Protein AF-A0A942V590-F1 (afdb_monomer_lite)

pLDDT: mean 90.45, std 13.0, range [32.16, 98.69]

Structure (mmCIF, N/CA/C/O backbone):
data_AF-A0A942V590-F1
#
_entry.id   AF-A0A942V590-F1
#
loop_
_atom_site.group_PDB
_atom_site.id
_atom_site.type_symbol
_atom_site.label_atom_id
_atom_site.label_alt_id
_atom_site.label_comp_id
_atom_site.label_asym_id
_atom_site.label_entity_id
_atom_site.label_seq_id
_atom_site.pdbx_PDB_ins_code
_atom_site.Cartn_x
_atom_site.Cartn_y
_atom_site.Cartn_z
_atom_site.occupancy
_atom_site.B_iso_or_equiv
_atom_site.auth_seq_id
_atom_site.auth_comp_id
_atom_site.auth_asym_id
_atom_site.auth_atom_id
_atom_site.pdbx_PDB_model_num
ATOM 1 N N . MET A 1 1 ? -21.411 -14.685 -6.369 1.00 32.16 1 MET A N 1
ATOM 2 C CA . MET A 1 1 ? -21.732 -13.804 -5.230 1.00 32.16 1 MET A CA 1
ATOM 3 C C . MET A 1 1 ? -21.133 -12.461 -5.570 1.00 32.16 1 MET A C 1
ATOM 5 O O . MET A 1 1 ? -19.947 -12.415 -5.853 1.00 32.16 1 MET A O 1
ATOM 9 N N . THR A 1 2 ? -21.955 -11.429 -5.713 1.00 33.41 2 THR A N 1
ATOM 10 C CA . THR A 1 2 ? -21.503 -10.103 -6.139 1.00 33.41 2 THR A CA 1
ATOM 11 C C . THR A 1 2 ? -20.815 -9.456 -4.945 1.00 33.41 2 THR A C 1
ATOM 13 O O . THR A 1 2 ? -21.489 -9.086 -3.987 1.00 33.41 2 THR A O 1
ATOM 16 N N . THR A 1 3 ? -19.487 -9.381 -4.955 1.00 43.12 3 THR A N 1
ATOM 17 C CA . THR A 1 3 ? -18.746 -8.494 -4.058 1.00 43.12 3 THR A CA 1
ATOM 18 C C . THR A 1 3 ? -19.270 -7.086 -4.317 1.00 43.12 3 THR A C 1
ATOM 20 O O . THR A 1 3 ? -19.118 -6.532 -5.406 1.00 43.12 3 THR A O 1
ATOM 23 N N . SER A 1 4 ? -20.014 -6.543 -3.354 1.00 47.03 4 SER A N 1
ATOM 24 C CA . SER A 1 4 ? -20.392 -5.137 -3.371 1.00 47.03 4 SER A CA 1
ATOM 25 C C . SER A 1 4 ? -19.093 -4.346 -3.349 1.00 47.03 4 SER A C 1
ATOM 27 O O . SER A 1 4 ? -18.394 -4.377 -2.340 1.00 47.03 4 SER A O 1
ATOM 29 N N . ARG A 1 5 ? -18.752 -3.680 -4.458 1.00 58.62 5 ARG A N 1
ATOM 30 C CA . ARG A 1 5 ? -17.645 -2.719 -4.488 1.00 58.62 5 ARG A CA 1
ATOM 31 C C . ARG A 1 5 ? -17.869 -1.733 -3.345 1.00 58.62 5 ARG A C 1
ATOM 33 O O . ARG A 1 5 ? -18.969 -1.187 -3.218 1.00 58.62 5 ARG A O 1
ATOM 40 N N . LEU A 1 6 ? -16.881 -1.583 -2.472 1.00 59.19 6 LEU A N 1
ATOM 41 C CA . LEU A 1 6 ? -16.972 -0.638 -1.368 1.00 59.19 6 LEU A CA 1
ATOM 42 C C . LEU A 1 6 ? -17.036 0.770 -1.956 1.00 59.19 6 LEU A C 1
ATOM 44 O O . LEU A 1 6 ? -16.350 1.075 -2.929 1.00 59.19 6 LEU A O 1
ATOM 48 N N . SER A 1 7 ? -17.887 1.630 -1.399 1.00 69.44 7 SER A N 1
ATOM 49 C CA . SER A 1 7 ? -17.824 3.042 -1.755 1.00 69.44 7 SER A CA 1
ATOM 50 C C . SER A 1 7 ? -16.523 3.616 -1.197 1.00 69.44 7 SER A C 1
ATOM 52 O O . SER A 1 7 ? -16.261 3.488 -0.002 1.00 69.44 7 SER A O 1
ATOM 54 N N . ASN A 1 8 ? -15.727 4.269 -2.047 1.00 75.00 8 ASN A N 1
ATOM 55 C CA . ASN A 1 8 ? -14.431 4.847 -1.664 1.00 75.00 8 ASN A CA 1
ATOM 56 C C . ASN A 1 8 ? -14.540 5.739 -0.410 1.00 75.00 8 ASN A C 1
ATOM 58 O O . ASN A 1 8 ? -13.686 5.686 0.465 1.00 75.00 8 ASN A O 1
ATOM 62 N N . ASN A 1 9 ? -15.653 6.469 -0.260 1.00 73.69 9 ASN A N 1
ATOM 63 C CA . ASN A 1 9 ? -15.906 7.352 0.886 1.00 73.69 9 ASN A CA 1
ATOM 64 C C . ASN A 1 9 ? -16.114 6.624 2.227 1.00 73.69 9 ASN A C 1
ATOM 66 O O . ASN A 1 9 ? -16.055 7.263 3.278 1.00 73.69 9 ASN A O 1
ATOM 70 N N . ASN A 1 10 ? -16.406 5.321 2.207 1.00 88.56 10 ASN A N 1
ATOM 71 C CA . ASN A 1 10 ? -16.631 4.527 3.413 1.00 88.56 10 ASN A CA 1
ATOM 72 C C . ASN A 1 10 ? -15.417 3.671 3.796 1.00 88.56 10 ASN A C 1
ATOM 74 O O . ASN A 1 10 ? -15.514 2.899 4.743 1.00 88.56 10 ASN A O 1
ATOM 78 N N . MET A 1 11 ? -14.304 3.771 3.068 1.00 94.00 11 MET A N 1
ATOM 79 C CA . MET A 1 11 ? -13.086 3.000 3.307 1.00 94.00 11 MET A CA 1
ATOM 80 C C . MET A 1 11 ? -12.015 3.870 3.973 1.00 94.00 11 MET A C 1
ATOM 82 O O . MET A 1 11 ? -11.860 5.036 3.611 1.00 94.00 11 MET A O 1
ATOM 86 N N . VAL A 1 12 ? -11.277 3.289 4.920 1.00 96.88 12 VAL A N 1
ATOM 87 C CA . VAL A 1 12 ? -10.066 3.877 5.510 1.00 96.88 12 VAL A CA 1
ATOM 88 C C . VAL A 1 12 ? -8.950 2.842 5.465 1.00 96.88 12 VAL A C 1
ATOM 90 O O . VAL A 1 12 ? -9.126 1.719 5.943 1.00 96.88 12 VAL A O 1
ATOM 93 N N . VAL A 1 13 ? -7.814 3.221 4.890 1.00 97.75 13 VAL A N 1
ATOM 94 C CA . VAL A 1 13 ? -6.638 2.364 4.713 1.00 97.75 13 VAL A CA 1
ATOM 95 C C . VAL A 1 13 ? -5.568 2.707 5.749 1.00 97.75 13 VAL A C 1
ATOM 97 O O . VAL A 1 13 ? -5.315 3.879 6.016 1.00 97.75 13 VAL A O 1
ATOM 100 N N . PHE A 1 14 ? -4.911 1.690 6.300 1.00 97.81 14 PHE A N 1
ATOM 101 C CA . PHE A 1 14 ? -3.768 1.819 7.205 1.00 97.81 14 PHE A CA 1
ATOM 102 C C . PHE A 1 14 ? -2.547 1.140 6.583 1.00 97.81 14 PHE A C 1
ATOM 104 O O . PHE A 1 14 ? -2.557 -0.077 6.370 1.00 97.81 14 PHE A O 1
ATOM 111 N N . ALA A 1 15 ? -1.522 1.936 6.274 1.00 96.62 15 ALA A N 1
ATOM 112 C CA . ALA A 1 15 ? -0.332 1.495 5.554 1.00 96.62 15 ALA A CA 1
ATOM 113 C C . ALA A 1 15 ? 0.738 0.903 6.489 1.00 96.62 15 ALA A C 1
ATOM 115 O O . ALA A 1 15 ? 1.098 1.501 7.512 1.00 96.62 15 ALA A O 1
ATOM 116 N N . GLY A 1 16 ? 1.233 -0.276 6.112 1.00 93.88 16 GLY A N 1
ATOM 117 C CA . GLY A 1 16 ? 2.413 -0.943 6.656 1.00 93.88 16 GLY A CA 1
ATOM 118 C C . GLY A 1 16 ? 3.689 -0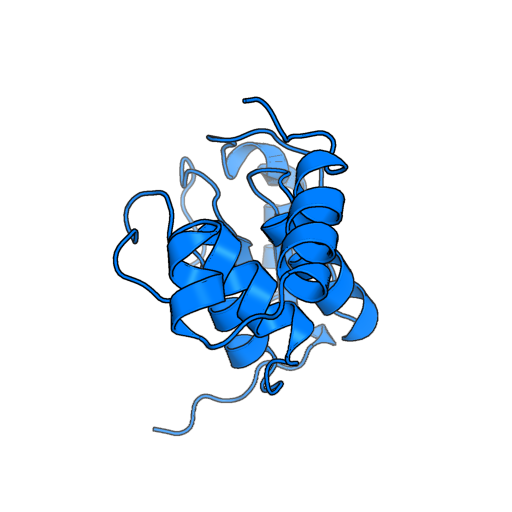.577 5.895 1.00 93.88 16 GLY A C 1
ATOM 119 O O . GLY A 1 16 ? 3.830 0.558 5.455 1.00 93.88 16 GLY A O 1
ATOM 120 N N . GLY A 1 17 ? 4.622 -1.528 5.790 1.00 88.94 17 GLY A N 1
ATOM 121 C CA . GLY A 1 17 ? 6.001 -1.343 5.312 1.00 88.94 17 GLY A CA 1
ATOM 122 C C . GLY A 1 17 ? 6.191 -0.327 4.176 1.00 88.94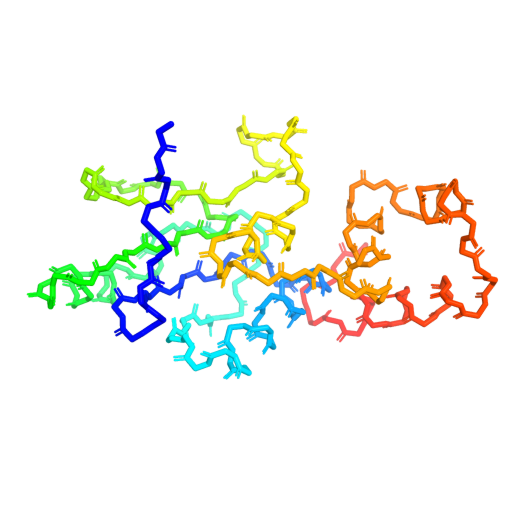 17 GLY A C 1
ATOM 123 O O . GLY A 1 17 ? 5.606 -0.445 3.113 1.00 88.94 17 GLY A O 1
ATOM 124 N N . TYR A 1 18 ? 7.038 0.680 4.402 1.00 88.56 18 TYR A N 1
ATOM 125 C CA . TYR A 1 18 ? 7.177 1.833 3.505 1.00 88.56 18 TYR A CA 1
ATOM 126 C C . TYR A 1 18 ? 8.181 1.639 2.350 1.00 88.56 18 TYR A C 1
ATOM 128 O O . TYR A 1 18 ? 9.205 2.327 2.272 1.00 88.56 18 TYR A O 1
ATOM 136 N N . ASP A 1 19 ? 7.918 0.690 1.458 1.00 91.56 19 ASP A N 1
ATOM 137 C CA . ASP A 1 19 ? 8.726 0.439 0.258 1.00 91.56 19 ASP A CA 1
ATOM 138 C C . ASP A 1 19 ? 8.109 1.024 -1.030 1.00 91.56 19 ASP A C 1
ATOM 140 O O . ASP A 1 19 ? 7.200 1.858 -0.987 1.00 91.56 19 ASP A O 1
ATOM 144 N N . GLY A 1 20 ? 8.644 0.647 -2.196 1.00 93.56 20 GLY A N 1
ATOM 145 C CA . GLY A 1 20 ? 8.144 1.121 -3.482 1.00 93.56 20 GLY A CA 1
ATOM 146 C C . GLY A 1 20 ? 6.725 0.670 -3.815 1.00 93.56 20 GLY A C 1
ATOM 147 O O . GLY A 1 20 ? 6.000 1.440 -4.450 1.00 93.56 20 GLY A O 1
ATOM 148 N N . GLU A 1 21 ? 6.317 -0.536 -3.408 1.00 95.75 21 GLU A N 1
ATOM 149 C CA . GLU A 1 21 ? 4.941 -0.999 -3.608 1.00 95.75 21 GLU A CA 1
ATOM 150 C C . GLU A 1 21 ? 3.985 -0.154 -2.767 1.00 95.75 21 GLU A C 1
ATOM 152 O O . GLU A 1 21 ? 2.999 0.371 -3.295 1.00 95.75 21 GLU A O 1
ATOM 157 N N . MET A 1 22 ? 4.310 0.059 -1.491 1.00 96.12 22 MET A N 1
ATOM 158 C CA . MET A 1 22 ? 3.466 0.836 -0.587 1.00 96.12 22 MET A CA 1
ATOM 159 C C . MET A 1 22 ? 3.320 2.294 -1.029 1.00 96.12 22 MET A C 1
ATOM 161 O O . MET A 1 22 ? 2.218 2.842 -0.986 1.00 96.12 22 MET A O 1
ATOM 165 N N . VAL A 1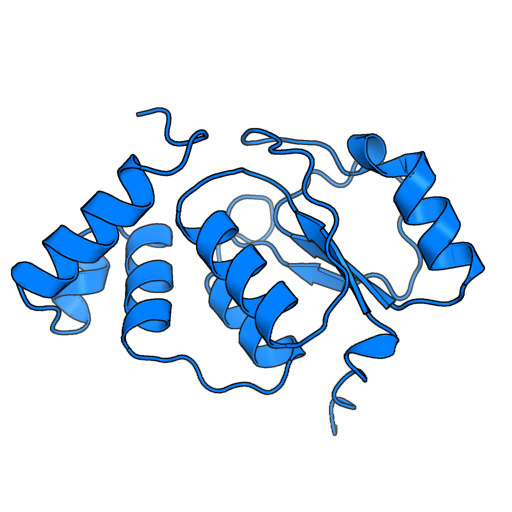 23 ? 4.391 2.922 -1.525 1.00 96.19 23 VAL A N 1
ATOM 166 C CA . VAL A 1 23 ? 4.319 4.280 -2.097 1.00 96.19 23 VAL A CA 1
ATOM 167 C C . VAL A 1 23 ? 3.318 4.343 -3.256 1.00 96.19 23 VAL A C 1
ATOM 169 O O . VAL A 1 23 ? 2.524 5.282 -3.340 1.00 96.19 23 VAL A O 1
ATOM 172 N N . GLU A 1 24 ? 3.313 3.346 -4.141 1.00 97.56 24 GLU A N 1
ATOM 173 C CA . GLU A 1 24 ? 2.355 3.288 -5.248 1.00 97.56 24 GLU A CA 1
ATOM 174 C C . GLU A 1 24 ? 0.923 3.022 -4.750 1.00 97.56 24 GLU A C 1
ATOM 176 O O . GLU A 1 24 ? -0.016 3.661 -5.227 1.00 97.56 24 GLU A O 1
ATOM 181 N N . ILE A 1 25 ? 0.739 2.153 -3.751 1.00 97.75 25 ILE A N 1
ATOM 182 C CA . ILE A 1 25 ? -0.559 1.925 -3.090 1.00 97.75 25 ILE A CA 1
ATOM 183 C C . ILE A 1 25 ? -1.114 3.225 -2.499 1.00 97.75 25 ILE A C 1
ATOM 185 O O . ILE A 1 25 ? -2.299 3.525 -2.664 1.00 97.75 25 ILE A O 1
ATOM 189 N N . ILE A 1 26 ? -0.269 4.020 -1.841 1.00 96.88 26 ILE A N 1
ATOM 190 C CA . ILE A 1 26 ? -0.666 5.307 -1.267 1.00 96.88 26 ILE A CA 1
ATOM 191 C C . ILE A 1 26 ? -1.153 6.259 -2.361 1.00 96.88 26 ILE A C 1
ATOM 193 O O . ILE A 1 26 ? -2.225 6.853 -2.213 1.00 96.88 26 ILE A O 1
ATOM 197 N N . ASN A 1 27 ? -0.425 6.354 -3.477 1.00 97.06 27 ASN A N 1
ATOM 198 C CA . ASN A 1 27 ? -0.835 7.170 -4.621 1.00 97.06 27 ASN A CA 1
ATOM 199 C C . ASN A 1 27 ? -2.191 6.710 -5.182 1.00 97.06 27 ASN A C 1
ATOM 201 O O . ASN A 1 27 ? -3.078 7.538 -5.387 1.00 97.06 27 ASN A O 1
ATOM 205 N N . ILE A 1 28 ? -2.391 5.397 -5.354 1.00 97.31 28 ILE A N 1
ATOM 206 C CA . ILE A 1 28 ? -3.660 4.816 -5.824 1.00 97.31 28 ILE A CA 1
ATOM 207 C C . ILE A 1 28 ? -4.822 5.219 -4.909 1.00 97.31 28 ILE A C 1
ATOM 209 O O . ILE A 1 28 ? -5.862 5.671 -5.394 1.00 97.31 28 ILE A O 1
ATOM 213 N N . CYS A 1 29 ? -4.658 5.080 -3.591 1.00 96.69 29 CYS A N 1
ATOM 214 C CA . CYS A 1 29 ? -5.686 5.450 -2.619 1.00 96.69 29 CYS A CA 1
ATOM 215 C C . CYS A 1 29 ? -6.025 6.944 -2.700 1.00 96.69 29 CYS A C 1
ATOM 217 O O . CYS A 1 29 ? -7.202 7.305 -2.769 1.00 96.69 29 CYS A O 1
ATOM 219 N N . GLN A 1 30 ? -5.011 7.810 -2.761 1.00 95.62 30 GLN A N 1
ATOM 220 C CA . GLN A 1 30 ? -5.198 9.260 -2.857 1.00 95.62 30 GLN A CA 1
ATOM 221 C C . GLN A 1 30 ? -5.916 9.669 -4.150 1.00 95.62 30 GLN A C 1
ATOM 223 O O . GLN A 1 30 ? -6.868 10.451 -4.104 1.00 95.62 30 GLN A O 1
ATOM 228 N N . GLU A 1 31 ? -5.515 9.114 -5.296 1.00 95.56 31 GLU A N 1
ATOM 229 C CA . GLU A 1 31 ? -6.153 9.374 -6.593 1.00 95.56 31 GLU A CA 1
ATOM 230 C C . GLU A 1 31 ? -7.605 8.877 -6.639 1.00 95.56 31 GLU A C 1
ATOM 232 O O . GLU A 1 31 ? -8.473 9.526 -7.227 1.00 95.56 31 GLU A O 1
ATOM 237 N N . ALA A 1 32 ? -7.891 7.753 -5.977 1.00 94.25 32 ALA A N 1
ATOM 238 C CA . ALA A 1 32 ? -9.236 7.197 -5.856 1.00 94.25 32 ALA A CA 1
ATOM 239 C C . ALA A 1 32 ? -10.116 7.922 -4.817 1.00 94.25 32 ALA A C 1
ATOM 241 O O . ALA A 1 32 ? -11.306 7.605 -4.702 1.00 94.25 32 ALA A O 1
ATOM 242 N N . GLY A 1 33 ? -9.566 8.883 -4.066 1.00 94.69 33 GLY A N 1
ATOM 243 C CA . GLY A 1 33 ? -10.268 9.597 -2.997 1.00 94.69 33 GLY A CA 1
ATOM 244 C C . GLY A 1 33 ? -10.538 8.742 -1.755 1.00 94.69 33 GLY A C 1
ATOM 245 O O . GLY A 1 33 ? -11.504 8.998 -1.037 1.00 94.69 33 GLY A O 1
ATOM 246 N N . VAL A 1 34 ? -9.723 7.712 -1.526 1.00 95.81 34 VAL A N 1
ATOM 247 C CA . VAL A 1 34 ? -9.768 6.851 -0.341 1.00 95.81 34 VAL A CA 1
ATOM 248 C C . VAL A 1 34 ? -8.899 7.461 0.749 1.00 95.81 34 VAL A C 1
ATOM 250 O O . VAL A 1 34 ? -7.756 7.854 0.515 1.00 95.81 34 VAL A O 1
ATOM 253 N N . GLU A 1 35 ? -9.447 7.538 1.957 1.00 96.38 35 GLU A N 1
ATOM 254 C CA . GLU A 1 35 ? -8.709 7.996 3.127 1.00 96.38 35 GLU A CA 1
ATOM 255 C C . GLU A 1 35 ? -7.635 6.971 3.502 1.00 96.38 35 GLU A C 1
ATOM 257 O O . GLU A 1 35 ? -7.923 5.780 3.637 1.00 96.38 35 GLU A O 1
ATOM 262 N N . ILE A 1 36 ? -6.396 7.432 3.667 1.00 97.19 36 ILE A N 1
ATOM 263 C CA . ILE A 1 36 ? -5.257 6.583 4.009 1.00 97.19 36 ILE A CA 1
ATOM 264 C C . ILE A 1 36 ? -4.416 7.218 5.113 1.00 97.19 36 ILE A C 1
ATOM 266 O O . ILE A 1 36 ? -4.027 8.384 5.028 1.00 97.19 36 ILE A O 1
ATOM 270 N N . PHE A 1 37 ? -4.128 6.425 6.141 1.00 97.56 37 PHE A N 1
ATOM 271 C CA . PHE A 1 37 ? -3.175 6.738 7.191 1.00 97.56 37 PHE A CA 1
ATOM 272 C C . PHE A 1 37 ? -1.846 6.064 6.886 1.00 97.56 37 PHE A C 1
ATOM 274 O O . PHE A 1 37 ? -1.743 4.838 6.838 1.00 97.56 37 PHE A O 1
ATOM 281 N N . ASP A 1 38 ? -0.829 6.897 6.724 1.00 95.38 38 ASP A N 1
ATOM 282 C CA . ASP A 1 38 ? 0.537 6.489 6.463 1.00 95.38 38 ASP A CA 1
ATOM 283 C C . ASP A 1 38 ? 1.475 7.233 7.422 1.00 95.38 38 ASP A C 1
ATOM 285 O O . ASP A 1 38 ? 1.702 8.439 7.314 1.00 95.38 38 ASP A O 1
ATOM 289 N N . LYS A 1 39 ? 1.983 6.504 8.419 1.00 94.94 39 LYS A N 1
ATOM 290 C CA . LYS A 1 39 ? 2.977 6.986 9.392 1.00 94.94 39 LYS A CA 1
ATOM 291 C C . LYS A 1 39 ? 4.417 6.711 8.935 1.00 94.94 39 LYS A C 1
ATOM 293 O O . LYS A 1 39 ? 5.332 6.834 9.751 1.00 94.94 39 LYS A O 1
ATOM 298 N N . HIS A 1 40 ? 4.621 6.340 7.667 1.00 91.38 40 HIS A N 1
ATOM 299 C CA . HIS A 1 40 ? 5.902 5.927 7.089 1.00 91.38 40 HIS A CA 1
ATOM 300 C C . HIS A 1 40 ? 6.553 4.798 7.904 1.00 91.38 40 HIS A C 1
ATOM 302 O O . HIS A 1 40 ? 7.735 4.854 8.262 1.00 91.38 40 HIS A O 1
ATOM 308 N N . LEU A 1 41 ? 5.755 3.799 8.290 1.00 91.31 41 LEU A N 1
ATOM 309 C CA . LEU A 1 41 ? 6.224 2.730 9.164 1.00 91.31 41 LEU A CA 1
ATOM 310 C C . LEU A 1 41 ? 7.112 1.745 8.391 1.00 91.31 41 LEU A C 1
ATOM 312 O O . LEU A 1 41 ? 6.869 1.424 7.232 1.00 91.31 41 LEU A O 1
ATOM 316 N N . GLY A 1 42 ? 8.167 1.255 9.040 1.00 89.00 42 GLY A N 1
ATOM 317 C CA . GLY A 1 42 ? 9.047 0.244 8.451 1.00 89.00 42 GLY A CA 1
ATOM 318 C C . GLY A 1 42 ? 8.417 -1.152 8.411 1.00 89.00 42 GLY A C 1
ATOM 319 O O . GLY A 1 42 ? 7.358 -1.399 8.986 1.00 89.00 42 GLY A O 1
ATOM 320 N N . TRP A 1 43 ? 9.114 -2.090 7.772 1.00 88.69 43 TRP A N 1
ATOM 321 C CA . TRP A 1 43 ? 8.734 -3.504 7.752 1.00 88.69 43 TRP A CA 1
ATOM 322 C C . TRP A 1 43 ? 8.523 -4.089 9.157 1.00 88.69 43 TRP A C 1
ATOM 324 O O . TRP A 1 43 ? 9.315 -3.847 10.071 1.00 88.69 43 TRP A O 1
ATOM 334 N N . GLY A 1 44 ? 7.455 -4.878 9.317 1.00 88.25 44 GLY A N 1
ATOM 335 C CA . GLY A 1 44 ? 7.054 -5.465 10.602 1.00 88.25 44 GLY A CA 1
ATOM 336 C C . GLY A 1 44 ? 6.277 -4.514 11.521 1.00 88.25 44 GLY A C 1
ATOM 337 O O . GLY A 1 44 ? 6.115 -4.806 12.706 1.00 88.25 44 GLY A O 1
ATOM 338 N N . ALA A 1 45 ? 5.811 -3.376 11.000 1.00 91.88 45 ALA A N 1
ATOM 339 C CA . ALA A 1 45 ? 4.967 -2.443 11.730 1.00 91.88 45 ALA A CA 1
ATOM 340 C C . ALA A 1 45 ? 3.669 -3.091 12.225 1.00 91.88 45 ALA A C 1
ATOM 342 O O . ALA A 1 45 ? 3.038 -3.877 11.524 1.00 91.88 45 ALA A O 1
ATOM 343 N N . ALA A 1 46 ? 3.266 -2.727 13.437 1.00 95.38 46 ALA A N 1
ATOM 344 C CA . ALA A 1 46 ? 2.094 -3.275 14.099 1.00 95.38 46 ALA A CA 1
ATOM 345 C C . ALA A 1 46 ? 0.850 -2.407 13.871 1.00 95.38 46 ALA A C 1
ATOM 347 O O . ALA A 1 46 ? 0.941 -1.177 13.857 1.00 95.38 46 ALA A O 1
ATOM 348 N N . ALA A 1 47 ? -0.321 -3.033 13.753 1.00 96.50 47 ALA A N 1
ATOM 349 C CA . ALA A 1 47 ? -1.599 -2.338 13.615 1.00 96.50 47 ALA A CA 1
ATOM 350 C C . ALA A 1 47 ? -1.891 -1.423 14.820 1.00 96.50 47 ALA A C 1
ATOM 352 O O . ALA A 1 47 ? -2.459 -0.342 14.649 1.00 96.50 47 ALA A O 1
ATOM 353 N N . SER A 1 48 ? -1.427 -1.781 16.023 1.00 97.00 48 SER A N 1
ATOM 354 C CA . SER A 1 48 ? -1.516 -0.932 17.221 1.00 97.00 48 SER A CA 1
ATOM 355 C C . SER A 1 48 ? -0.875 0.454 17.071 1.00 97.00 48 SER A C 1
ATOM 357 O O . SER A 1 48 ? -1.284 1.387 17.773 1.00 97.00 48 SER A O 1
ATOM 359 N N . ALA A 1 49 ? 0.058 0.639 16.127 1.00 97.19 49 ALA A N 1
ATOM 360 C CA . ALA A 1 49 ? 0.638 1.945 15.806 1.00 97.19 49 ALA A CA 1
ATOM 361 C C . ALA A 1 49 ? -0.406 2.959 15.298 1.00 97.19 49 ALA A C 1
ATOM 363 O O . ALA A 1 49 ? -0.160 4.166 15.358 1.00 97.19 49 ALA A O 1
ATOM 364 N N . TYR A 1 50 ? -1.571 2.487 14.843 1.00 97.44 50 TYR A N 1
ATOM 365 C CA . TYR A 1 50 ? -2.713 3.295 14.406 1.00 97.44 50 TYR A CA 1
ATOM 366 C C . TYR A 1 50 ? -3.931 3.175 15.338 1.00 97.44 50 TYR A C 1
ATOM 368 O O . TYR A 1 50 ? -5.056 3.426 14.921 1.00 97.44 50 TYR A O 1
ATOM 376 N N . SER A 1 51 ? -3.753 2.738 16.588 1.00 95.50 51 SER A N 1
ATOM 377 C CA . SER A 1 51 ? -4.874 2.415 17.491 1.00 95.50 51 SER A CA 1
ATOM 378 C C . SER A 1 51 ? -5.910 3.538 17.651 1.00 95.50 51 SER A C 1
ATOM 380 O O . SER A 1 51 ? -7.109 3.257 17.658 1.00 95.50 51 SER A O 1
ATOM 382 N N . GLU A 1 52 ? -5.476 4.797 17.735 1.00 96.31 52 GLU A N 1
ATOM 383 C CA . GLU A 1 52 ? -6.377 5.951 17.836 1.00 96.31 52 GLU A CA 1
ATOM 384 C C . GLU A 1 52 ? -7.171 6.166 16.540 1.00 96.31 52 GLU A C 1
ATOM 386 O O . GLU A 1 52 ? -8.393 6.329 16.572 1.00 96.31 52 GLU A O 1
ATOM 391 N N . GLU A 1 53 ? -6.496 6.111 15.393 1.00 97.25 53 GLU A N 1
ATOM 392 C CA . GLU A 1 53 ? -7.103 6.317 14.079 1.00 97.25 53 GLU A CA 1
ATOM 393 C C . GLU A 1 53 ? -8.054 5.172 13.695 1.00 97.25 53 GLU A C 1
ATOM 395 O O . GLU A 1 53 ? -9.135 5.407 13.152 1.00 97.25 53 GLU A O 1
ATOM 400 N N . ILE A 1 54 ? -7.702 3.933 14.048 1.00 96.69 54 ILE A N 1
ATOM 401 C CA . ILE A 1 54 ? -8.560 2.755 13.879 1.00 96.69 54 ILE A CA 1
ATOM 402 C C . ILE A 1 54 ? -9.826 2.906 14.720 1.00 96.69 54 ILE A C 1
ATOM 404 O O . ILE A 1 54 ? -10.928 2.711 14.207 1.00 96.69 54 ILE A O 1
ATOM 408 N N . ALA A 1 55 ? -9.693 3.274 15.999 1.00 95.25 55 ALA A N 1
ATOM 409 C CA . ALA A 1 55 ? -10.843 3.457 16.878 1.00 95.25 55 ALA A CA 1
ATOM 410 C C . ALA A 1 55 ? -11.794 4.543 16.348 1.00 95.25 55 ALA A C 1
ATOM 412 O O . ALA A 1 55 ? -13.013 4.351 16.366 1.00 95.25 55 ALA A O 1
ATOM 413 N N . ALA A 1 56 ? -11.250 5.645 15.823 1.00 96.06 56 ALA A N 1
ATOM 414 C CA . ALA A 1 56 ? -12.033 6.698 15.184 1.00 96.06 56 ALA A CA 1
ATOM 415 C C . ALA A 1 56 ? -12.784 6.176 13.946 1.00 96.06 56 ALA A C 1
ATOM 417 O O . ALA A 1 56 ? -14.011 6.283 13.892 1.00 96.06 56 ALA A O 1
ATOM 418 N N . ALA A 1 57 ? -12.090 5.522 13.008 1.00 95.38 57 ALA A N 1
ATOM 419 C CA . ALA A 1 57 ? -12.699 4.973 11.795 1.00 95.38 57 ALA A CA 1
ATOM 420 C C . ALA A 1 57 ? -13.809 3.949 12.104 1.00 95.38 57 ALA A C 1
ATOM 422 O O . ALA A 1 57 ? -14.891 3.993 11.513 1.00 95.38 57 ALA A O 1
ATOM 423 N N . VAL A 1 58 ? -13.581 3.065 13.080 1.00 93.94 58 VAL A N 1
ATOM 424 C CA . VAL A 1 58 ? -14.583 2.088 13.536 1.00 93.94 58 VAL A CA 1
ATOM 425 C C . VAL A 1 58 ? -15.795 2.784 14.155 1.00 93.94 58 VAL A C 1
ATOM 427 O O . VAL A 1 58 ? -16.928 2.394 13.875 1.00 93.94 58 VAL A O 1
ATOM 430 N N . SER A 1 59 ? -15.591 3.840 14.951 1.00 94.25 59 SER A N 1
ATOM 431 C CA . SER A 1 59 ? -16.693 4.609 15.548 1.00 94.25 59 SER A CA 1
ATOM 432 C C . SER A 1 59 ? -17.570 5.319 14.507 1.00 94.25 59 SER A C 1
ATOM 434 O O . SER A 1 59 ? -18.768 5.501 14.725 1.00 94.25 59 SER A O 1
ATOM 436 N N . GLU A 1 60 ? -16.997 5.647 13.349 1.00 93.88 60 GLU A N 1
ATOM 437 C CA . GLU A 1 60 ? -17.696 6.211 12.191 1.00 93.88 60 GLU A CA 1
ATOM 438 C C . GLU A 1 60 ? -18.305 5.141 11.271 1.00 93.88 60 GLU A C 1
ATOM 440 O O . GLU A 1 60 ? -18.872 5.466 10.228 1.00 93.88 60 GLU A O 1
ATOM 445 N N . ASN A 1 61 ? -18.223 3.861 11.655 1.00 91.94 61 ASN A N 1
ATOM 446 C CA . ASN A 1 61 ? -18.708 2.719 10.881 1.00 91.94 61 ASN A CA 1
ATOM 447 C C . ASN A 1 61 ? -18.058 2.619 9.482 1.00 91.94 61 ASN A C 1
ATOM 449 O O . ASN A 1 61 ? -18.675 2.138 8.522 1.00 91.94 61 ASN A O 1
ATOM 453 N N . LYS A 1 62 ? -16.805 3.079 9.372 1.00 93.81 62 LYS A N 1
ATOM 454 C CA . LYS A 1 62 ? -15.978 2.934 8.172 1.00 93.81 62 LYS A CA 1
ATOM 455 C C . LYS A 1 62 ? -15.493 1.490 8.040 1.00 93.81 62 LYS A C 1
ATOM 457 O O . LYS A 1 62 ? -15.236 0.790 9.019 1.00 93.81 62 LYS A O 1
ATOM 462 N N . GLN A 1 63 ? -15.309 1.062 6.801 1.00 94.69 63 GLN A N 1
ATOM 463 C CA . GLN A 1 63 ? -14.614 -0.164 6.451 1.00 94.69 63 GLN A CA 1
ATOM 464 C C . GLN A 1 63 ? -13.104 0.056 6.580 1.00 94.69 63 GLN A C 1
ATOM 466 O O . GLN A 1 63 ? -12.502 0.741 5.754 1.00 94.69 63 GLN A O 1
ATOM 471 N N . VAL A 1 64 ? -12.495 -0.539 7.601 1.00 96.56 64 VAL A N 1
ATOM 472 C CA . VAL A 1 64 ? -11.043 -0.476 7.801 1.00 96.56 64 VAL A CA 1
ATOM 473 C C . VAL A 1 64 ? -10.329 -1.520 6.943 1.00 96.56 64 VAL A C 1
ATOM 475 O O . VAL A 1 64 ? -10.794 -2.662 6.822 1.00 96.56 64 VAL A O 1
ATOM 478 N N . VAL A 1 65 ? -9.216 -1.116 6.335 1.00 97.44 65 VAL A N 1
ATOM 479 C CA . VAL A 1 65 ? -8.348 -1.958 5.508 1.00 97.44 65 VAL A CA 1
ATOM 480 C C . VAL A 1 65 ? -6.918 -1.838 6.022 1.00 97.44 65 VAL A C 1
ATOM 482 O O . VAL A 1 65 ? -6.371 -0.741 6.087 1.00 97.44 65 VAL A O 1
ATOM 485 N N . PHE A 1 66 ? -6.313 -2.963 6.381 1.00 97.12 66 PHE A N 1
ATOM 486 C CA . 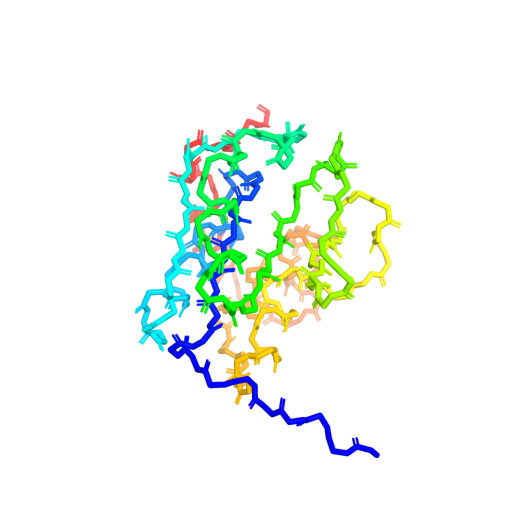PHE A 1 66 ? -4.933 -3.042 6.858 1.00 97.12 66 PHE A CA 1
ATOM 487 C C . PHE A 1 66 ? -4.056 -3.602 5.751 1.00 97.12 66 PHE A C 1
ATOM 489 O O . PHE A 1 66 ? -4.389 -4.655 5.209 1.00 97.12 66 PHE A O 1
ATOM 496 N N . ILE A 1 67 ? -2.956 -2.927 5.427 1.00 96.50 67 ILE A N 1
ATOM 497 C CA . ILE A 1 67 ? -2.027 -3.369 4.384 1.00 96.50 67 ILE A CA 1
ATOM 498 C C . ILE A 1 67 ? -0.681 -3.662 5.035 1.00 96.50 67 ILE A C 1
ATOM 500 O O . ILE A 1 67 ? -0.051 -2.748 5.553 1.00 96.50 67 ILE A O 1
ATOM 504 N N . GLU A 1 68 ? -0.263 -4.930 5.033 1.00 93.38 68 GLU A N 1
ATOM 505 C CA . GLU A 1 68 ? 1.074 -5.374 5.476 1.00 93.38 68 GLU A CA 1
ATOM 506 C C . GLU A 1 68 ? 1.456 -4.964 6.908 1.00 93.38 68 GLU A C 1
ATOM 508 O O . GLU A 1 68 ? 2.621 -4.721 7.235 1.00 93.38 68 GLU A O 1
ATOM 513 N N . LEU A 1 69 ? 0.457 -4.906 7.787 1.00 94.50 69 LEU A N 1
ATOM 514 C CA . LEU A 1 69 ? 0.632 -4.669 9.216 1.00 94.50 69 LEU A CA 1
ATOM 515 C C . LEU A 1 69 ? 0.582 -5.989 9.988 1.00 94.50 69 LEU A C 1
ATOM 517 O O . LEU A 1 69 ? -0.259 -6.849 9.727 1.00 94.50 69 LEU A O 1
ATOM 521 N N . ALA A 1 70 ? 1.432 -6.116 11.005 1.00 93.38 70 ALA A N 1
ATOM 522 C CA . ALA A 1 70 ? 1.299 -7.158 12.010 1.00 93.38 70 ALA A CA 1
ATOM 523 C C . ALA A 1 70 ? 0.029 -6.910 12.840 1.00 93.38 70 ALA A C 1
ATOM 525 O O . ALA A 1 70 ? -0.155 -5.839 13.419 1.00 93.38 70 ALA A O 1
ATOM 526 N N . LEU A 1 71 ? -0.857 -7.903 12.896 1.00 92.81 71 LEU A N 1
ATOM 527 C CA . LEU A 1 71 ? -2.168 -7.787 13.536 1.00 92.81 71 LEU A CA 1
ATOM 528 C C . LEU A 1 71 ? -2.065 -8.122 15.031 1.00 92.81 71 LEU A C 1
ATOM 530 O O . LEU A 1 71 ? -2.372 -9.230 15.464 1.00 92.81 71 LEU A O 1
ATOM 534 N N . ASP A 1 72 ? -1.592 -7.163 15.824 1.00 94.94 72 ASP A N 1
ATOM 535 C CA . ASP A 1 72 ? -1.341 -7.304 17.266 1.00 94.94 72 ASP A CA 1
ATOM 536 C C . ASP A 1 72 ? -2.494 -6.811 18.160 1.00 94.94 72 ASP A C 1
ATOM 538 O O . ASP A 1 72 ? -2.378 -6.773 19.386 1.00 94.94 72 ASP A O 1
ATOM 542 N N . ILE A 1 73 ? -3.617 -6.448 17.544 1.00 93.44 73 ILE A N 1
ATOM 543 C CA . ILE A 1 73 ? -4.841 -5.984 18.197 1.00 93.44 73 ILE A CA 1
ATOM 544 C C . ILE A 1 73 ? -6.040 -6.790 17.702 1.00 93.44 73 ILE A C 1
ATOM 546 O O . ILE A 1 73 ? -6.017 -7.373 16.617 1.00 93.44 73 ILE A O 1
ATOM 550 N N . GLU A 1 74 ? -7.112 -6.799 18.490 1.00 91.88 74 GLU A N 1
ATOM 551 C CA . GLU A 1 74 ? -8.389 -7.341 18.036 1.00 91.88 74 GLU A CA 1
ATOM 552 C C . GLU A 1 74 ? -8.959 -6.448 16.929 1.00 91.88 74 GLU A C 1
ATOM 554 O O . GLU A 1 74 ? -9.106 -5.235 17.095 1.00 91.88 74 GLU A O 1
ATOM 559 N N . LEU A 1 75 ? -9.245 -7.056 15.780 1.00 88.56 75 LEU A N 1
ATOM 560 C CA . LEU A 1 75 ? -9.786 -6.355 14.625 1.00 88.56 75 LEU A CA 1
ATOM 561 C C . LEU A 1 75 ? -11.316 -6.387 14.647 1.00 88.56 75 LEU A C 1
ATOM 563 O O . LEU A 1 75 ? -11.900 -7.380 15.087 1.00 88.56 75 LEU A O 1
ATOM 567 N N . PRO A 1 76 ? -11.987 -5.350 14.119 1.00 88.31 76 PRO A N 1
ATOM 568 C CA . PRO A 1 76 ? -13.422 -5.431 13.885 1.00 88.31 76 PRO A CA 1
ATOM 569 C C . PRO A 1 76 ? -13.726 -6.570 12.901 1.00 88.31 76 PRO A C 1
ATOM 571 O O . PRO A 1 76 ? -12.968 -6.792 11.960 1.00 88.31 76 PRO A O 1
ATOM 574 N N . GLU A 1 77 ? -14.855 -7.265 13.076 1.00 87.75 77 GLU A N 1
ATOM 575 C CA . GLU A 1 77 ? -15.228 -8.428 12.244 1.00 87.75 77 GLU A CA 1
ATOM 576 C C . GLU A 1 77 ? -15.266 -8.120 10.742 1.00 87.75 77 GLU A C 1
ATOM 578 O O . GLU A 1 77 ? -15.049 -9.000 9.911 1.00 87.75 77 GLU A O 1
ATOM 583 N N . THR A 1 78 ? -15.555 -6.870 10.385 1.00 89.44 78 THR A N 1
ATOM 584 C CA . THR A 1 78 ? -15.616 -6.426 8.995 1.00 89.44 78 THR A CA 1
ATOM 585 C C . THR A 1 78 ? -14.254 -6.069 8.418 1.00 89.44 78 THR A C 1
ATOM 587 O O . THR A 1 78 ? -14.194 -5.837 7.218 1.00 89.44 78 THR A O 1
ATOM 590 N N . ALA A 1 79 ? -13.176 -6.004 9.210 1.00 94.44 79 ALA A N 1
ATOM 591 C CA . ALA A 1 79 ? -11.850 -5.595 8.749 1.00 94.44 79 ALA A CA 1
ATOM 592 C C . ALA A 1 79 ? -11.387 -6.386 7.522 1.00 94.44 79 ALA A C 1
ATOM 594 O O . ALA A 1 79 ? -11.528 -7.607 7.448 1.00 94.44 79 ALA A O 1
ATOM 595 N N . ILE A 1 80 ? -10.769 -5.680 6.578 1.00 95.38 80 ILE A N 1
ATOM 596 C CA . ILE A 1 80 ? -10.105 -6.301 5.434 1.00 95.38 80 ILE A CA 1
ATOM 597 C C . ILE A 1 80 ? -8.605 -6.259 5.687 1.00 95.38 80 ILE A C 1
ATOM 599 O O . ILE A 1 80 ? -8.058 -5.218 6.040 1.00 95.38 80 ILE A O 1
ATOM 603 N N . VAL A 1 81 ? -7.945 -7.395 5.491 1.00 95.06 81 VAL A N 1
ATOM 604 C CA . VAL A 1 81 ? -6.490 -7.507 5.592 1.00 95.06 81 VAL A CA 1
ATOM 605 C C . VAL A 1 81 ? -5.933 -7.827 4.213 1.00 95.06 81 VAL A C 1
ATOM 607 O O . VAL A 1 81 ? -6.283 -8.851 3.616 1.00 95.06 81 VAL A O 1
ATOM 610 N N . VAL A 1 82 ? -5.071 -6.938 3.737 1.00 94.31 82 VAL A N 1
ATOM 611 C CA . VAL A 1 82 ? -4.257 -7.074 2.535 1.00 94.31 82 VAL A CA 1
ATOM 612 C C . VAL A 1 82 ? -2.836 -7.398 2.980 1.00 94.31 82 VAL A C 1
ATOM 614 O O . VAL A 1 82 ? -2.222 -6.653 3.738 1.00 94.31 82 VAL A O 1
ATOM 617 N N . ASP A 1 83 ? -2.332 -8.543 2.543 1.00 89.00 83 ASP A N 1
ATOM 618 C CA . ASP A 1 83 ? -0.977 -8.992 2.849 1.00 89.00 83 ASP A CA 1
ATOM 619 C C . ASP A 1 83 ? -0.518 -9.985 1.778 1.00 89.00 83 ASP A C 1
ATOM 621 O O . ASP A 1 83 ? -1.324 -10.777 1.266 1.00 89.00 83 ASP A O 1
ATOM 625 N N . HIS A 1 84 ? 0.774 -9.942 1.459 1.00 83.94 84 HIS A N 1
ATOM 626 C CA . HIS A 1 84 ? 1.476 -10.978 0.695 1.00 83.94 84 HIS A CA 1
ATOM 627 C C . HIS A 1 84 ? 2.949 -11.154 1.110 1.00 83.94 84 HIS A C 1
ATOM 629 O O . HIS A 1 84 ? 3.681 -11.904 0.473 1.00 83.94 84 HIS A O 1
ATOM 635 N N . HIS A 1 85 ? 3.380 -10.547 2.218 1.00 78.25 85 HIS A N 1
ATOM 636 C CA . HIS A 1 85 ? 4.744 -10.714 2.741 1.00 78.25 85 HIS A CA 1
ATOM 637 C C . HIS A 1 85 ? 4.787 -11.508 4.043 1.00 78.25 85 HIS A C 1
ATOM 639 O O . HIS A 1 85 ? 5.775 -12.189 4.319 1.00 78.25 85 HIS A O 1
ATOM 645 N N . ASN A 1 86 ? 3.713 -11.468 4.835 1.00 74.44 86 ASN A N 1
ATOM 646 C CA . ASN A 1 86 ? 3.666 -12.112 6.141 1.00 74.44 86 ASN A CA 1
ATOM 647 C C . ASN A 1 86 ? 2.953 -13.473 6.063 1.00 74.44 86 ASN A C 1
ATOM 649 O O . ASN A 1 86 ? 3.370 -14.394 5.352 1.00 74.44 86 ASN A O 1
ATOM 653 N N . GLU A 1 87 ? 1.863 -13.619 6.815 1.00 73.69 87 GLU A N 1
ATOM 654 C CA . GLU A 1 87 ? 1.091 -14.854 6.928 1.00 73.69 87 GLU A CA 1
ATOM 655 C C . GLU A 1 87 ? 0.429 -15.252 5.600 1.00 73.69 87 GLU A C 1
ATOM 657 O O . GLU A 1 87 ? 0.048 -16.411 5.420 1.00 73.69 87 GLU A O 1
ATOM 662 N N . MET A 1 88 ? 0.309 -14.313 4.654 1.00 76.50 88 MET A N 1
ATOM 663 C CA . MET A 1 88 ? -0.415 -14.498 3.397 1.00 76.50 88 MET A CA 1
ATOM 664 C C . MET A 1 88 ? 0.476 -14.486 2.150 1.00 76.50 88 MET A C 1
ATOM 666 O O . MET A 1 88 ? -0.014 -14.224 1.054 1.00 76.50 88 MET A O 1
ATOM 670 N N . SER A 1 89 ? 1.752 -14.857 2.279 1.00 76.19 89 SER A N 1
ATOM 671 C CA . SER A 1 89 ? 2.772 -14.822 1.210 1.00 76.19 89 SER 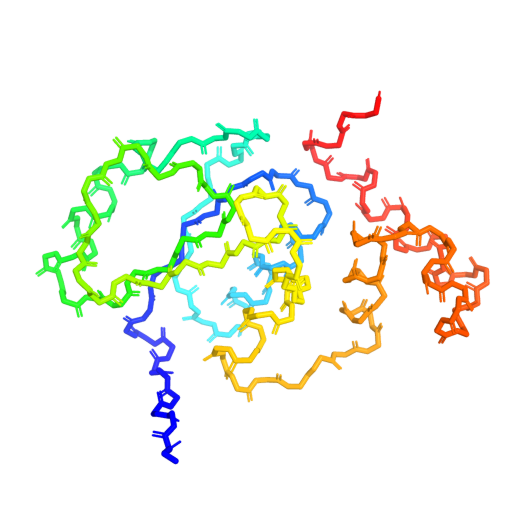A CA 1
ATOM 672 C C . SER A 1 89 ? 2.558 -15.683 -0.047 1.00 76.19 89 SER A C 1
ATOM 674 O O . SER A 1 89 ? 3.427 -15.786 -0.907 1.00 76.19 89 SER A O 1
ATOM 676 N N . GLY A 1 90 ? 1.375 -16.281 -0.201 1.00 76.31 90 GLY A N 1
ATOM 677 C CA . GLY A 1 90 ? 0.918 -16.922 -1.439 1.00 76.31 90 GLY A CA 1
ATOM 678 C C . GLY A 1 90 ? -0.163 -16.143 -2.198 1.00 76.31 90 GLY A C 1
ATOM 679 O O . GLY A 1 90 ? -0.711 -16.670 -3.169 1.00 76.31 90 GLY A O 1
ATOM 680 N N . ARG A 1 91 ? -0.541 -14.946 -1.734 1.00 85.69 91 ARG A N 1
ATOM 681 C CA . ARG A 1 91 ? -1.560 -14.096 -2.366 1.00 85.69 91 ARG A CA 1
ATOM 682 C C . ARG A 1 91 ? -0.963 -13.221 -3.474 1.00 85.69 91 ARG A C 1
ATOM 684 O O . ARG A 1 91 ? 0.254 -13.088 -3.552 1.00 85.69 91 ARG A O 1
ATOM 691 N N . PRO A 1 92 ? -1.801 -12.639 -4.356 1.00 91.62 92 PRO A N 1
ATOM 692 C CA . PRO A 1 92 ? -1.347 -11.581 -5.254 1.00 91.62 92 PRO A CA 1
ATOM 693 C C . PRO A 1 92 ? -0.694 -10.436 -4.472 1.00 91.62 92 PRO A C 1
ATOM 695 O O . PRO A 1 92 ? -1.087 -10.194 -3.333 1.00 91.62 92 PRO A O 1
ATOM 698 N N . ALA A 1 93 ? 0.221 -9.706 -5.112 1.00 95.56 93 ALA A N 1
ATOM 699 C CA . ALA A 1 93 ? 0.844 -8.510 -4.546 1.00 95.56 93 ALA A CA 1
ATOM 700 C C . ALA A 1 93 ? -0.192 -7.561 -3.919 1.00 95.56 93 ALA A C 1
ATOM 702 O O . ALA A 1 93 ? -1.316 -7.442 -4.436 1.00 95.56 93 ALA A O 1
ATOM 703 N N . SER A 1 94 ? 0.164 -6.893 -2.823 1.00 96.69 94 SER A N 1
ATOM 704 C CA . SER A 1 94 ? -0.746 -6.015 -2.076 1.00 96.69 94 SER A CA 1
ATOM 705 C C . SER A 1 94 ? -1.374 -4.945 -2.966 1.00 96.69 94 SER A C 1
ATOM 707 O O . SER A 1 94 ? -2.579 -4.696 -2.878 1.00 96.69 94 SER A O 1
ATOM 709 N N . ILE A 1 95 ? -0.616 -4.390 -3.912 1.00 97.56 95 ILE A N 1
ATOM 710 C CA . ILE A 1 95 ? -1.104 -3.407 -4.882 1.00 97.56 95 ILE A CA 1
ATOM 711 C C . ILE A 1 95 ? -2.239 -3.955 -5.751 1.00 97.56 95 ILE A C 1
ATOM 713 O O . ILE A 1 95 ? -3.210 -3.252 -6.031 1.00 97.56 95 ILE A O 1
ATOM 717 N N . LEU A 1 96 ? -2.167 -5.230 -6.143 1.00 97.50 96 LEU A N 1
ATOM 718 C CA . LEU A 1 96 ? -3.204 -5.872 -6.952 1.00 97.50 96 LEU A CA 1
ATOM 719 C C . LEU A 1 96 ? -4.456 -6.161 -6.122 1.00 97.50 96 LEU A C 1
ATOM 721 O O . LEU A 1 96 ? -5.566 -6.023 -6.632 1.00 97.50 96 LEU A O 1
ATOM 725 N N . GLN A 1 97 ? -4.289 -6.521 -4.846 1.00 97.06 97 GLN A N 1
ATOM 726 C CA . GLN A 1 97 ? -5.411 -6.685 -3.918 1.00 97.06 97 GLN A CA 1
ATOM 727 C C . GLN A 1 97 ? -6.136 -5.346 -3.695 1.00 97.06 97 GLN A C 1
ATOM 729 O O . GLN A 1 97 ? -7.363 -5.299 -3.748 1.00 97.06 97 GLN A O 1
ATOM 734 N N . VAL A 1 98 ? -5.398 -4.245 -3.510 1.00 96.56 98 VAL A N 1
ATOM 735 C CA . VAL A 1 98 ? -5.976 -2.896 -3.359 1.00 96.56 98 VAL A CA 1
ATOM 736 C C . VAL A 1 98 ? -6.734 -2.468 -4.613 1.00 96.56 98 VAL A C 1
ATOM 738 O O . VAL A 1 98 ? -7.868 -2.002 -4.514 1.00 96.56 98 VAL A O 1
ATOM 741 N N . LEU A 1 99 ? -6.157 -2.656 -5.801 1.00 96.56 99 LEU A N 1
ATOM 742 C CA . LEU A 1 99 ? -6.829 -2.313 -7.058 1.00 96.56 99 LEU A CA 1
ATOM 743 C C . LEU A 1 99 ? -8.137 -3.097 -7.245 1.00 96.56 99 LEU A C 1
ATOM 745 O O . LEU A 1 99 ? -9.146 -2.502 -7.629 1.00 96.56 99 LEU A O 1
ATOM 749 N N . ASP A 1 100 ? -8.162 -4.387 -6.893 1.00 95.50 100 ASP A N 1
ATOM 750 C CA . ASP A 1 100 ? -9.385 -5.203 -6.914 1.00 95.50 100 ASP A CA 1
ATOM 751 C C . ASP A 1 100 ? -10.443 -4.687 -5.922 1.00 95.50 100 ASP A C 1
ATOM 753 O O . ASP A 1 100 ? -11.611 -4.528 -6.292 1.00 95.50 100 ASP A O 1
ATOM 757 N N . LEU A 1 101 ? -10.039 -4.319 -4.697 1.00 94.44 101 LEU A N 1
ATOM 758 C CA . LEU A 1 101 ? -10.936 -3.719 -3.696 1.00 94.44 101 LEU A CA 1
ATOM 759 C C . LEU A 1 101 ? -11.595 -2.427 -4.200 1.00 94.44 101 LEU A C 1
ATOM 761 O O . LEU A 1 101 ? -12.774 -2.185 -3.922 1.00 94.44 101 LEU A O 1
ATOM 765 N N . LEU A 1 102 ? -10.854 -1.622 -4.963 1.00 93.50 102 LEU A N 1
ATOM 766 C CA . LEU A 1 102 ? -11.339 -0.384 -5.580 1.00 93.50 102 LEU A CA 1
ATOM 767 C C . LEU A 1 102 ? -12.056 -0.620 -6.921 1.00 93.50 102 LEU A C 1
ATOM 769 O O . LEU A 1 102 ? -12.647 0.301 -7.491 1.00 93.50 102 LEU A O 1
ATOM 773 N N . GLY A 1 103 ? -12.046 -1.853 -7.433 1.00 94.06 103 GLY A N 1
ATOM 774 C CA . GLY A 1 103 ? -12.624 -2.215 -8.723 1.00 94.06 103 GLY A CA 1
ATOM 775 C C . GLY A 1 103 ? -11.945 -1.522 -9.908 1.00 94.06 103 GLY A C 1
ATOM 776 O O . GLY A 1 103 ? -12.637 -1.191 -10.883 1.00 94.06 103 GLY A O 1
ATOM 777 N N . LEU A 1 104 ? -10.636 -1.283 -9.789 1.00 94.88 104 LEU A N 1
ATOM 778 C CA . LEU A 1 104 ? -9.756 -0.661 -10.775 1.00 94.88 104 LEU A CA 1
ATOM 779 C C . LEU A 1 104 ? -8.919 -1.727 -11.490 1.00 94.88 104 LEU A C 1
ATOM 781 O O . LEU A 1 104 ? -8.442 -2.678 -10.880 1.00 94.88 104 LEU A O 1
ATOM 785 N N . GLU A 1 105 ? -8.705 -1.540 -12.790 1.00 97.19 105 GLU A N 1
ATOM 786 C CA . GLU A 1 105 ? -7.809 -2.402 -13.562 1.00 97.19 105 GLU A CA 1
ATOM 787 C C . GLU A 1 105 ? -6.356 -1.923 -13.418 1.00 97.19 105 GLU A C 1
ATOM 789 O O . GLU A 1 105 ? -6.102 -0.720 -13.553 1.00 97.19 105 GLU A O 1
ATOM 794 N N . PRO A 1 106 ? -5.388 -2.829 -13.193 1.00 97.69 106 PRO A N 1
ATOM 795 C CA . PRO A 1 106 ? -3.997 -2.447 -13.010 1.00 97.69 106 PRO A CA 1
ATOM 796 C C . PRO A 1 106 ? -3.377 -1.944 -14.315 1.00 97.69 106 PRO A C 1
ATOM 798 O O . PRO A 1 106 ? -3.434 -2.605 -15.359 1.00 97.69 106 PRO A O 1
ATOM 801 N N . THR A 1 107 ? -2.710 -0.793 -14.245 1.00 98.38 107 THR A N 1
ATOM 802 C CA . THR A 1 107 ? -1.896 -0.274 -15.352 1.00 98.38 107 THR A CA 1
ATOM 803 C C . THR A 1 107 ? -0.641 -1.124 -15.561 1.00 98.38 107 THR A C 1
ATOM 805 O O . THR A 1 107 ? -0.216 -1.875 -14.683 1.00 98.38 107 THR A O 1
ATOM 808 N N . ARG A 1 108 ? 0.024 -0.968 -16.715 1.00 98.00 108 ARG A N 1
ATOM 809 C CA . ARG A 1 108 ? 1.315 -1.631 -16.973 1.00 98.00 108 ARG A CA 1
ATOM 810 C C . ARG A 1 108 ? 2.361 -1.293 -15.905 1.00 98.00 108 ARG A C 1
ATOM 812 O O . ARG A 1 108 ? 3.097 -2.181 -15.498 1.00 98.00 108 ARG A O 1
ATOM 819 N N . TRP A 1 109 ? 2.403 -0.044 -15.439 1.00 98.44 109 TRP A N 1
ATOM 820 C CA . TRP A 1 109 ? 3.298 0.375 -14.358 1.00 98.44 109 TRP A CA 1
ATOM 821 C C . TRP A 1 109 ? 3.021 -0.408 -13.069 1.00 98.44 109 TRP A C 1
ATOM 823 O O . TRP A 1 109 ? 3.917 -1.063 -12.551 1.00 98.44 109 TRP A O 1
ATOM 833 N N . GLN A 1 110 ? 1.764 -0.443 -12.623 1.00 98.50 110 GLN A N 1
ATOM 834 C CA . GLN A 1 110 ? 1.355 -1.124 -11.387 1.00 98.50 110 GLN A CA 1
ATOM 835 C C . GLN A 1 110 ? 1.560 -2.642 -11.456 1.00 98.50 110 GLN A C 1
ATOM 837 O O . GLN A 1 110 ? 1.978 -3.260 -10.482 1.00 98.50 110 GLN A O 1
ATOM 842 N N . GLN A 1 111 ? 1.345 -3.251 -12.626 1.00 98.50 111 GLN A N 1
ATOM 843 C CA . GLN A 1 111 ? 1.679 -4.659 -12.864 1.00 98.50 111 GLN A CA 1
ATOM 844 C C . GLN A 1 111 ? 3.178 -4.937 -12.697 1.00 98.50 111 GLN A C 1
ATOM 846 O O . GLN A 1 111 ? 3.559 -5.993 -12.198 1.00 98.50 111 GLN A O 1
ATOM 851 N N . LEU A 1 112 ? 4.035 -4.009 -13.128 1.00 98.44 112 LEU A N 1
ATOM 852 C CA . LEU A 1 112 ? 5.481 -4.148 -12.988 1.00 98.44 112 LEU A CA 1
ATOM 853 C C . LEU A 1 112 ? 5.955 -3.871 -11.558 1.00 98.44 112 LEU A C 1
ATOM 855 O O . LEU A 1 112 ? 6.870 -4.555 -11.107 1.00 98.44 112 LEU A O 1
ATOM 859 N N . VAL A 1 113 ? 5.323 -2.935 -10.843 1.00 98.06 113 VAL A N 1
ATOM 860 C CA . VAL A 1 113 ? 5.536 -2.730 -9.399 1.00 98.06 113 VAL A CA 1
ATOM 861 C C . VAL A 1 113 ? 5.203 -4.014 -8.636 1.00 98.06 113 VAL A C 1
ATOM 863 O O . VAL A 1 113 ? 6.070 -4.534 -7.942 1.00 98.06 113 VAL A O 1
ATOM 866 N N . ALA A 1 114 ? 4.028 -4.606 -8.878 1.00 97.44 114 ALA A N 1
ATOM 867 C CA . ALA A 1 114 ? 3.634 -5.894 -8.299 1.00 97.44 114 ALA A CA 1
ATOM 868 C C . ALA A 1 114 ? 4.651 -7.012 -8.597 1.00 97.44 114 ALA A C 1
ATOM 870 O O . ALA A 1 114 ? 5.011 -7.804 -7.732 1.00 97.44 114 ALA A O 1
ATOM 871 N N . ALA A 1 115 ? 5.142 -7.084 -9.837 1.00 97.06 115 ALA A N 1
ATOM 872 C CA . ALA A 1 115 ? 6.130 -8.085 -10.226 1.00 97.06 115 ALA A CA 1
ATOM 873 C C . ALA A 1 115 ? 7.491 -7.867 -9.550 1.00 97.06 115 ALA A C 1
ATOM 875 O O . ALA A 1 115 ? 8.129 -8.836 -9.134 1.00 97.06 115 ALA A O 1
ATOM 876 N N . ASN A 1 116 ? 7.942 -6.611 -9.443 1.00 96.38 116 ASN A N 1
ATOM 877 C CA . ASN A 1 116 ? 9.152 -6.259 -8.703 1.00 96.38 116 ASN A CA 1
ATOM 878 C C . ASN A 1 116 ? 9.047 -6.704 -7.248 1.00 96.38 116 ASN A C 1
ATOM 880 O O . ASN A 1 116 ? 10.013 -7.250 -6.722 1.00 96.38 116 ASN A O 1
ATOM 884 N N . ASP A 1 117 ? 7.887 -6.498 -6.644 1.00 94.44 117 ASP A N 1
ATOM 885 C CA . ASP A 1 117 ? 7.672 -6.795 -5.242 1.00 94.44 117 ASP A CA 1
ATOM 886 C C . ASP A 1 117 ? 7.628 -8.311 -4.956 1.00 94.44 117 ASP A C 1
ATOM 888 O O . ASP A 1 117 ? 8.361 -8.822 -4.110 1.00 94.44 117 ASP A O 1
ATOM 892 N N . CYS A 1 118 ? 6.917 -9.091 -5.779 1.00 92.75 118 CYS A N 1
ATOM 893 C CA . CYS A 1 118 ? 6.847 -10.547 -5.598 1.00 92.75 118 CYS A CA 1
ATOM 894 C C . CYS A 1 118 ? 8.121 -11.312 -6.006 1.00 92.75 118 CYS A C 1
ATOM 896 O O . CYS A 1 118 ? 8.367 -12.423 -5.531 1.00 92.75 118 CYS A O 1
ATOM 898 N N . GLY A 1 119 ? 8.888 -10.813 -6.980 1.00 92.75 119 GLY A N 1
ATOM 899 C CA . GLY A 1 119 ? 9.944 -11.615 -7.611 1.00 92.75 119 GLY A CA 1
ATOM 900 C C . GLY A 1 119 ? 11.043 -10.821 -8.300 1.00 92.75 119 GLY A C 1
ATOM 901 O O . GLY A 1 119 ? 11.801 -11.387 -9.097 1.00 92.75 119 GLY A O 1
ATOM 902 N N . TYR A 1 120 ? 11.153 -9.531 -7.986 1.00 95.00 120 TYR A N 1
ATOM 903 C CA . TYR A 1 120 ? 12.218 -8.645 -8.432 1.00 95.00 120 TYR A CA 1
ATOM 904 C C . TYR A 1 120 ? 12.335 -8.553 -9.966 1.00 95.00 120 TYR A C 1
ATOM 906 O O . TYR A 1 120 ? 11.375 -8.717 -10.723 1.00 95.00 120 TYR A O 1
ATOM 914 N N . ILE A 1 121 ? 13.544 -8.273 -10.456 1.00 96.88 121 ILE A N 1
ATOM 915 C CA . ILE A 1 121 ? 13.864 -8.187 -11.885 1.00 96.88 121 ILE A CA 1
ATOM 916 C C . ILE A 1 121 ? 13.436 -9.447 -12.670 1.00 96.88 121 ILE A C 1
ATOM 918 O O . ILE A 1 121 ? 12.837 -9.279 -13.734 1.00 96.88 121 ILE A O 1
ATOM 922 N N . PRO A 1 122 ? 13.677 -10.693 -12.204 1.00 97.81 122 PRO A N 1
ATOM 923 C CA . PRO A 1 122 ? 13.246 -11.888 -12.933 1.00 97.81 122 PRO A CA 1
ATOM 924 C C . PRO A 1 122 ? 11.740 -11.953 -13.217 1.00 97.81 122 PRO A C 1
ATOM 926 O O . PRO A 1 122 ? 11.348 -12.354 -14.317 1.00 97.81 122 PRO A O 1
ATOM 929 N N . ALA A 1 123 ? 10.897 -11.542 -12.267 1.00 97.19 123 ALA A N 1
ATOM 930 C CA . ALA A 1 123 ? 9.448 -11.529 -12.457 1.00 97.19 123 ALA A CA 1
ATOM 931 C C . ALA A 1 123 ? 9.022 -10.480 -13.494 1.00 97.19 123 ALA A C 1
ATOM 933 O O . ALA A 1 123 ? 8.281 -10.808 -14.422 1.00 97.19 123 ALA A O 1
ATOM 934 N N . MET A 1 124 ? 9.576 -9.264 -13.427 1.00 98.19 124 MET A N 1
ATOM 935 C CA . MET A 1 124 ? 9.334 -8.232 -14.445 1.00 98.19 124 MET A CA 1
ATOM 936 C C . MET A 1 124 ? 9.744 -8.702 -15.851 1.00 98.19 124 MET A C 1
ATOM 938 O O . MET A 1 124 ? 8.977 -8.572 -16.806 1.00 98.19 124 MET A O 1
ATOM 942 N N . LEU A 1 125 ? 10.928 -9.307 -15.993 1.00 98.12 125 LEU A N 1
ATOM 943 C CA . LEU A 1 125 ? 11.403 -9.826 -17.283 1.00 98.12 125 LEU A CA 1
ATOM 944 C C . LEU A 1 125 ? 10.521 -10.962 -17.815 1.00 98.12 125 LEU A C 1
ATOM 946 O O . LEU A 1 125 ? 10.260 -11.024 -19.016 1.00 98.12 125 LEU A O 1
ATOM 950 N N . SER A 1 126 ? 10.016 -11.826 -16.934 1.00 97.88 126 SER A N 1
ATOM 951 C CA . SER A 1 126 ? 9.088 -12.904 -17.308 1.00 97.88 126 SER A CA 1
ATOM 952 C C . SER A 1 126 ? 7.758 -12.366 -17.856 1.00 97.88 126 SER A C 1
ATOM 954 O O . SER A 1 126 ? 7.126 -13.017 -18.683 1.00 97.88 126 SER A O 1
ATOM 956 N N . MET A 1 127 ? 7.369 -11.149 -17.461 1.00 96.38 127 MET A N 1
ATOM 957 C CA . MET A 1 127 ? 6.219 -10.403 -17.995 1.00 96.38 127 MET A CA 1
ATOM 958 C C . MET A 1 127 ? 6.548 -9.572 -19.248 1.00 96.38 127 MET A C 1
ATOM 960 O O . MET A 1 127 ? 5.738 -8.746 -19.690 1.00 96.38 127 MET A O 1
ATOM 964 N N . GLY A 1 128 ? 7.743 -9.755 -19.814 1.00 98.19 128 GLY A N 1
ATOM 965 C CA . GLY A 1 128 ? 8.206 -9.050 -21.005 1.00 98.19 128 GLY A CA 1
ATOM 966 C C . GLY A 1 128 ? 8.578 -7.590 -20.754 1.00 98.19 128 GLY A C 1
ATOM 967 O O . GLY A 1 128 ? 8.420 -6.778 -21.661 1.00 98.19 128 GLY A O 1
ATOM 968 N N . ALA A 1 129 ? 9.004 -7.229 -19.539 1.00 98.38 129 ALA A N 1
ATOM 969 C CA . ALA A 1 129 ? 9.493 -5.882 -19.262 1.00 98.38 129 ALA A CA 1
ATOM 970 C C . ALA A 1 129 ? 10.749 -5.556 -20.081 1.00 98.38 129 ALA A C 1
ATOM 972 O O . ALA A 1 129 ? 11.675 -6.365 -20.200 1.00 98.38 129 ALA A O 1
ATOM 973 N N . THR A 1 130 ? 10.787 -4.343 -20.615 1.00 98.69 130 THR A N 1
ATOM 974 C CA . THR A 1 130 ? 11.972 -3.759 -21.246 1.00 98.69 130 THR A CA 1
ATOM 975 C C . THR A 1 130 ? 13.026 -3.383 -20.197 1.00 98.69 130 THR A C 1
ATOM 977 O O . THR A 1 130 ? 12.693 -3.175 -19.025 1.00 98.69 130 THR A O 1
ATOM 980 N N . PRO A 1 131 ? 14.309 -3.256 -20.584 1.00 98.25 131 PRO A N 1
ATOM 981 C CA . PRO A 1 131 ? 15.345 -2.742 -19.688 1.00 98.25 131 PRO A CA 1
ATOM 982 C C . PRO A 1 131 ? 14.999 -1.376 -19.080 1.00 98.25 131 PRO A C 1
ATOM 984 O O . PRO A 1 131 ? 15.308 -1.128 -17.916 1.00 98.25 131 PRO A O 1
ATOM 987 N N . GLU A 1 132 ? 14.336 -0.507 -19.843 1.00 98.50 132 GLU A N 1
ATOM 988 C CA . GLU A 1 132 ? 13.909 0.823 -19.412 1.00 98.50 132 GLU A CA 1
ATOM 989 C C . GLU A 1 132 ? 12.800 0.750 -18.354 1.00 98.50 132 GLU A C 1
ATOM 991 O O . GLU A 1 132 ? 12.895 1.425 -17.330 1.00 98.50 132 GLU A O 1
ATOM 996 N N . GLU A 1 133 ? 11.788 -0.100 -18.557 1.00 98.50 133 GLU A N 1
ATOM 997 C CA . GLU A 1 133 ? 10.729 -0.354 -17.568 1.00 98.50 133 GLU A CA 1
ATOM 998 C C . GLU A 1 133 ? 11.312 -0.908 -16.263 1.00 98.50 133 GLU A C 1
ATOM 1000 O O . GLU A 1 133 ? 11.004 -0.404 -15.182 1.00 98.50 133 GLU A O 1
ATOM 1005 N N . VAL A 1 134 ? 12.209 -1.898 -16.357 1.00 98.38 134 VAL A N 1
ATOM 1006 C CA . VAL A 1 134 ? 12.904 -2.451 -15.186 1.00 98.38 134 VAL A CA 1
ATOM 1007 C C . VAL A 1 134 ? 13.682 -1.351 -14.470 1.00 98.38 134 VAL A C 1
ATOM 1009 O O . VAL A 1 134 ? 13.567 -1.206 -13.256 1.00 98.38 134 VAL A O 1
ATOM 1012 N N . ALA A 1 135 ? 14.464 -0.549 -15.194 1.00 97.94 135 ALA A N 1
ATOM 1013 C CA . ALA A 1 135 ? 15.244 0.526 -14.592 1.00 97.94 135 ALA A CA 1
ATOM 1014 C C . ALA A 1 135 ? 14.357 1.565 -13.889 1.00 97.94 135 ALA A C 1
ATOM 1016 O O . ALA A 1 135 ? 14.717 2.015 -12.800 1.00 97.94 135 ALA A O 1
ATOM 1017 N N . ALA A 1 136 ? 13.209 1.909 -14.477 1.00 98.06 136 ALA A N 1
ATOM 1018 C CA . ALA A 1 136 ? 12.260 2.859 -13.910 1.00 98.06 136 ALA A CA 1
ATOM 1019 C C . ALA A 1 136 ? 11.630 2.339 -12.610 1.00 98.06 136 ALA A C 1
ATOM 1021 O O . ALA A 1 136 ? 11.685 3.033 -11.595 1.00 98.06 136 ALA A O 1
ATOM 1022 N N . VAL A 1 137 ? 11.117 1.104 -12.599 1.00 97.69 137 VAL A N 1
ATOM 1023 C CA . VAL A 1 137 ? 10.520 0.499 -11.393 1.00 97.69 137 VAL A CA 1
ATOM 1024 C C . VAL A 1 137 ? 11.564 0.340 -10.291 1.00 97.69 137 VAL A C 1
ATOM 1026 O O . VAL A 1 137 ? 11.339 0.743 -9.154 1.00 97.69 137 VAL A O 1
ATOM 1029 N N . ARG A 1 138 ? 12.762 -0.152 -10.630 1.00 96.19 138 ARG A N 1
ATOM 1030 C CA . ARG A 1 138 ? 13.870 -0.280 -9.668 1.00 96.19 138 ARG A CA 1
ATOM 1031 C C . ARG A 1 138 ? 14.338 1.067 -9.124 1.00 96.19 138 ARG A C 1
ATOM 1033 O O . ARG A 1 138 ? 14.844 1.127 -8.007 1.00 96.19 138 ARG A O 1
ATOM 1040 N N . LEU A 1 139 ? 14.251 2.134 -9.916 1.00 95.50 139 LEU A N 1
ATOM 1041 C CA . LEU A 1 139 ? 14.571 3.478 -9.449 1.00 95.50 139 LEU A CA 1
ATOM 1042 C C . LEU A 1 139 ? 13.508 3.984 -8.474 1.00 95.50 139 LEU A C 1
ATOM 1044 O O . LEU A 1 139 ? 13.890 4.505 -7.430 1.00 95.50 139 LEU A O 1
ATOM 1048 N N . ALA A 1 140 ? 12.224 3.819 -8.797 1.00 94.31 140 ALA A N 1
ATOM 1049 C CA . ALA A 1 140 ? 11.123 4.214 -7.922 1.00 94.31 140 ALA A CA 1
ATOM 1050 C C . ALA A 1 140 ? 11.210 3.496 -6.569 1.00 94.31 140 ALA A C 1
ATOM 1052 O 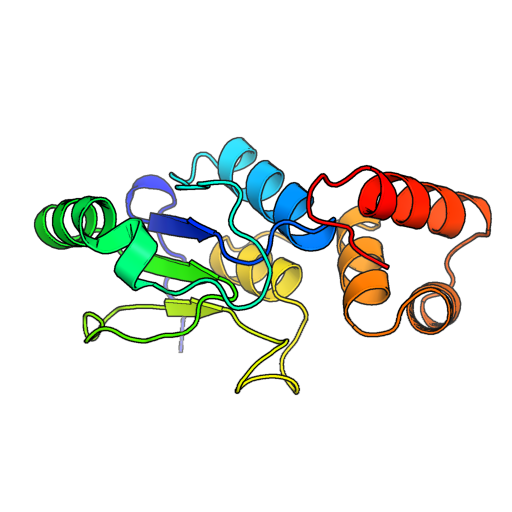O . ALA A 1 140 ? 11.243 4.156 -5.535 1.00 94.31 140 ALA A O 1
ATOM 1053 N N . ASP A 1 141 ? 11.394 2.176 -6.591 1.00 92.50 141 ASP A N 1
ATOM 1054 C CA . ASP A 1 141 ? 11.491 1.353 -5.385 1.00 92.50 141 ASP A CA 1
ATOM 1055 C C . ASP A 1 141 ? 12.680 1.748 -4.493 1.00 92.50 141 ASP A C 1
ATOM 1057 O O . ASP A 1 141 ? 12.520 2.034 -3.313 1.00 92.50 141 ASP A O 1
ATOM 1061 N N . ARG A 1 142 ? 13.876 1.931 -5.071 1.00 90.38 142 ARG A N 1
ATOM 1062 C CA . ARG A 1 142 ? 15.049 2.419 -4.314 1.00 90.38 142 ARG A CA 1
ATOM 1063 C C . ARG A 1 142 ? 14.927 3.852 -3.804 1.00 90.38 142 ARG A C 1
ATOM 1065 O O . ARG A 1 142 ? 15.722 4.258 -2.960 1.00 90.38 142 ARG A O 1
ATOM 1072 N N . SER A 1 143 ? 14.035 4.645 -4.389 1.00 89.31 143 SER A N 1
ATOM 1073 C CA . SER A 1 143 ? 13.802 6.020 -3.948 1.00 89.31 143 SER A CA 1
ATOM 1074 C C . SER A 1 143 ? 12.825 6.074 -2.773 1.00 89.31 143 SER A C 1
ATOM 1076 O O . SER A 1 143 ? 12.708 7.131 -2.152 1.00 89.31 143 SER A O 1
ATOM 1078 N N . ALA A 1 144 ? 12.149 4.962 -2.454 1.00 83.88 144 ALA A N 1
ATOM 1079 C CA . ALA A 1 144 ? 11.284 4.860 -1.292 1.00 83.88 144 ALA A CA 1
ATOM 1080 C C . ALA A 1 144 ? 12.123 4.922 0.004 1.00 83.88 144 ALA A C 1
ATOM 1082 O O . ALA A 1 144 ? 13.093 4.177 0.158 1.00 83.88 144 ALA A O 1
ATOM 1083 N N . PRO A 1 145 ? 11.775 5.800 0.959 1.00 69.12 145 PRO A N 1
ATOM 1084 C CA . PRO A 1 145 ? 12.494 5.955 2.223 1.00 69.12 145 PRO A CA 1
ATOM 1085 C C . PRO A 1 145 ? 12.667 4.684 3.069 1.00 69.12 145 PRO A C 1
ATOM 1087 O O . PRO A 1 145 ? 13.636 4.615 3.823 1.00 69.12 145 PRO A O 1
ATOM 1090 N N . GLY A 1 146 ? 11.769 3.696 2.974 1.00 62.19 146 GLY A N 1
ATOM 1091 C CA . GLY A 1 146 ? 11.886 2.420 3.691 1.00 62.19 146 GLY A CA 1
ATOM 1092 C C . GLY A 1 146 ? 12.676 1.346 2.940 1.00 62.19 146 GLY A C 1
ATOM 1093 O O . GLY A 1 146 ? 12.764 0.215 3.420 1.00 62.19 146 GLY A O 1
ATOM 1094 N N . TYR A 1 147 ? 13.283 1.683 1.797 1.00 58.59 147 TYR A N 1
ATOM 1095 C CA . TYR A 1 147 ? 14.148 0.780 1.048 1.00 58.59 147 TYR A CA 1
ATOM 1096 C C . TYR A 1 147 ? 15.477 0.563 1.792 1.00 58.59 147 TYR A C 1
ATOM 1098 O O . TYR A 1 147 ? 16.461 1.280 1.596 1.00 58.59 147 TYR A O 1
ATOM 1106 N N . TYR A 1 148 ? 15.514 -0.446 2.661 1.00 49.75 148 TYR A N 1
ATOM 1107 C CA . TYR A 1 148 ? 16.741 -0.951 3.275 1.00 49.75 148 TYR A CA 1
ATOM 1108 C C . TYR A 1 148 ? 17.137 -2.268 2.595 1.00 49.75 148 TYR A C 1
ATOM 1110 O O . TYR A 1 148 ? 16.613 -3.327 2.929 1.00 49.75 148 TYR A O 1
ATOM 1118 N N . THR A 1 149 ? 18.059 -2.203 1.631 1.00 42.72 149 THR A N 1
ATOM 1119 C CA . THR A 1 149 ? 18.879 -3.367 1.229 1.00 42.72 149 THR A CA 1
ATOM 1120 C C . THR A 1 149 ? 20.124 -3.477 2.076 1.00 42.72 149 THR A C 1
ATOM 1122 O O . THR A 1 149 ? 20.768 -2.416 2.251 1.00 42.72 149 THR A O 1
#

Secondary structure (DSSP, 8-state):
----PPPGGGEEEEE-S-SHHHHHHHHHHHHTT-EEE---PPTT-BGGGGHHHHHHHHHTT-EEEEES-B--SPPPTT-EEE-SSSTTTTSPPHHHHHHHHHTPPPPHHHHHHHHHHHHHHHHHHHTT--HHHHHHHHHHHHHSTT---

Sequence (149 aa):
MTTSRLSNNNMVVFAGGYDGEMVEIINICQEAGVEIFDKHLGWGAAASAYSEEIAAAVSENKQVVFIELALDIELPETAIVVDHHNEMSGRPASILQVLDLLGLEPTRWQQLVAANDCGYIPAMLSMGATPEEVAAVRLADRSAPGYYT

Radius of gyration: 15.3 Å; chains: 1; bounding box: 41×26×39 Å

Foldseek 3Di:
DDPPQDDLVQEEEEDEAFFLLRVVLVVVNVVLVHHYDCPNYHQAAAPVVCVVVQVVSVVVVGAYEYERHHDPDDHDPNHHYQDCPPPNVVDQASLVVSCVSNVHDDDPLSVLLSQCVNPRPVSNVVVVHDPVSSVVSVVSRCVGPNDDD